Protein AF-A0A7S1YR55-F1 (afdb_monomer_lite)

pLDDT: mean 85.1, std 14.07, range [39.69, 95.62]

Organism: NCBI:txid49249

Foldseek 3Di:
DVVVVLVPQDAQEAEDPAPVSVVVLQVVCVVLPQAKEKEWEAQDPDDDSLNSVVCVVCPSRYHHYYYYPDPRCVVVCVVLVNDDPGWMWIWGF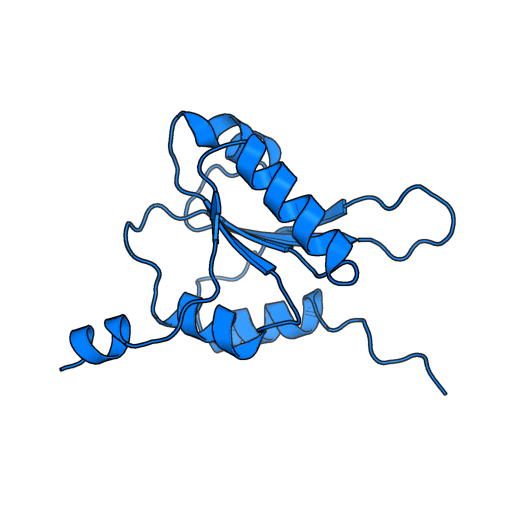DPPPDDDTDTDIDTDPDDDDDNVSVVVVCCVPRVPPPDPDD

InterPro domains:
  IPR052842 Endoplasmic Reticulum Co-molecular Chaperone [PTHR45184] (2-97)

Secondary structure (DSSP, 8-state):
-HHHHHHHS---EEEE-SHHHHHHHHHHHHHTTSPPEEEEE---SS--HHHHHHHHHTBTTBEEEEE---GGGHHHHHHTT--SSSEEEEEEE---TTS---EEEEE--SSS--HHHHHHHHHHHH-TTSS---

Radius of gyration: 15.27 Å; chains: 1; bounding box: 36×32×52 Å

Structure (mmCIF, N/CA/C/O backbone):
data_AF-A0A7S1YR55-F1
#
_entry.id   AF-A0A7S1YR55-F1
#
loop_
_atom_site.group_PDB
_atom_site.id
_atom_site.type_symbol
_atom_site.label_atom_id
_atom_site.label_alt_id
_atom_site.label_comp_id
_atom_site.label_asym_id
_atom_site.label_entity_id
_atom_site.label_seq_id
_atom_site.pdbx_PDB_ins_code
_atom_site.Cartn_x
_atom_site.Cartn_y
_atom_site.Cartn_z
_atom_site.occupancy
_atom_site.B_iso_or_equiv
_atom_site.auth_seq_id
_atom_site.auth_comp_id
_atom_site.auth_asym_id
_atom_site.auth_atom_id
_atom_site.pdbx_PDB_model_num
ATOM 1 N N . MET A 1 1 ? 8.560 -9.148 24.280 1.00 66.25 1 MET A N 1
ATOM 2 C CA . MET A 1 1 ? 9.699 -8.946 23.354 1.00 66.25 1 MET A CA 1
ATOM 3 C C . MET A 1 1 ? 9.275 -8.686 21.903 1.00 66.25 1 MET A C 1
ATOM 5 O O . MET A 1 1 ? 9.822 -7.779 21.298 1.00 66.25 1 MET A O 1
ATOM 9 N N . LYS A 1 2 ? 8.265 -9.385 21.354 1.00 78.75 2 LYS A N 1
ATOM 10 C CA . LYS A 1 2 ? 7.813 -9.221 19.952 1.00 78.75 2 LYS A CA 1
ATOM 11 C C . LYS A 1 2 ? 7.470 -7.776 19.528 1.00 78.75 2 LYS A C 1
ATOM 13 O O . LYS A 1 2 ? 7.978 -7.311 18.520 1.00 78.75 2 LYS A O 1
ATOM 18 N N . ARG A 1 3 ? 6.693 -7.040 20.337 1.00 78.94 3 ARG A N 1
ATOM 19 C CA . ARG A 1 3 ? 6.279 -5.650 20.033 1.00 78.94 3 ARG A CA 1
ATOM 20 C C . ARG A 1 3 ? 7.452 -4.677 19.866 1.00 78.94 3 ARG A C 1
ATOM 22 O O . ARG A 1 3 ? 7.387 -3.806 19.015 1.00 78.94 3 ARG A O 1
ATOM 29 N N . PHE A 1 4 ? 8.512 -4.853 20.655 1.00 84.75 4 PHE A N 1
ATOM 30 C CA . PHE A 1 4 ? 9.709 -4.017 20.567 1.00 84.75 4 PHE A CA 1
ATOM 31 C C . PHE A 1 4 ? 10.415 -4.215 19.221 1.00 84.75 4 PHE A C 1
ATOM 33 O O . PHE A 1 4 ? 10.759 -3.246 18.555 1.00 84.75 4 PHE A O 1
ATOM 40 N N . LEU A 1 5 ? 10.551 -5.468 18.776 1.00 83.50 5 LEU A N 1
ATOM 41 C CA . LEU A 1 5 ? 11.150 -5.785 17.478 1.00 83.50 5 LEU A CA 1
ATOM 42 C C . LEU A 1 5 ? 10.305 -5.248 16.314 1.00 83.50 5 LEU A C 1
ATOM 44 O O . LEU A 1 5 ? 10.857 -4.679 15.379 1.00 83.50 5 LEU A O 1
ATOM 48 N N . ASP A 1 6 ? 8.976 -5.360 16.400 1.00 83.12 6 ASP A N 1
ATOM 49 C CA . ASP A 1 6 ? 8.058 -4.839 15.377 1.00 83.12 6 ASP A CA 1
ATOM 50 C C . ASP A 1 6 ? 8.161 -3.309 15.213 1.00 83.12 6 ASP A C 1
ATOM 52 O O . ASP A 1 6 ? 7.980 -2.779 14.113 1.00 83.12 6 ASP A O 1
ATOM 56 N N . GLU A 1 7 ? 8.439 -2.580 16.295 1.00 85.25 7 GLU A N 1
ATOM 57 C CA . GLU A 1 7 ? 8.605 -1.122 16.284 1.00 85.25 7 GLU A CA 1
ATOM 58 C C . GLU A 1 7 ? 9.957 -0.694 15.702 1.00 85.25 7 GLU A C 1
ATOM 60 O O . GLU A 1 7 ? 10.011 0.313 15.002 1.00 85.25 7 GLU A O 1
ATOM 65 N N . GLN A 1 8 ? 11.010 -1.491 15.904 1.00 88.12 8 GLN A N 1
ATOM 66 C CA . GLN A 1 8 ? 12.347 -1.244 15.348 1.00 88.12 8 GLN A CA 1
ATOM 67 C C . GLN A 1 8 ? 12.480 -1.631 13.865 1.00 88.12 8 GLN A C 1
ATOM 69 O O . GLN A 1 8 ? 13.485 -1.308 13.232 1.00 88.12 8 GLN A O 1
ATOM 74 N N . MET A 1 9 ? 11.488 -2.318 13.287 1.00 88.38 9 MET A N 1
ATOM 75 C CA . MET A 1 9 ? 11.511 -2.645 11.862 1.00 88.38 9 MET A CA 1
ATOM 76 C C . MET A 1 9 ? 11.457 -1.371 11.007 1.00 88.38 9 MET A C 1
ATOM 78 O O . MET A 1 9 ? 10.519 -0.579 11.171 1.00 88.38 9 MET A O 1
ATOM 82 N N . PRO A 1 10 ? 12.381 -1.204 10.042 1.00 88.19 10 PRO A N 1
ATOM 83 C CA . PRO A 1 10 ? 12.319 -0.093 9.108 1.00 88.19 10 PRO A CA 1
ATOM 84 C C . PRO A 1 10 ? 11.030 -0.164 8.281 1.00 88.19 10 PRO A C 1
ATOM 86 O O . PRO A 1 10 ? 10.545 -1.241 7.926 1.00 88.19 10 PRO A O 1
ATOM 89 N N . SER A 1 11 ? 10.470 1.002 7.973 1.00 88.69 11 SER A N 1
ATOM 90 C CA . SER A 1 11 ? 9.282 1.139 7.134 1.00 88.69 11 SER A CA 1
ATOM 91 C C . SER A 1 11 ? 9.514 2.208 6.078 1.00 88.69 11 SER A C 1
ATOM 93 O O . SER A 1 11 ? 9.808 3.353 6.415 1.00 88.69 11 SER A O 1
ATOM 95 N N . PHE A 1 12 ? 9.330 1.844 4.812 1.00 92.75 12 PHE A N 1
ATOM 96 C CA . PHE A 1 12 ? 9.413 2.762 3.667 1.00 92.75 12 PHE A CA 1
ATOM 97 C C . PHE A 1 12 ? 8.024 3.027 3.081 1.00 92.75 12 PHE A C 1
ATOM 99 O O . PHE A 1 12 ? 7.839 3.057 1.869 1.00 92.75 12 PHE A O 1
ATOM 106 N N . ILE A 1 13 ? 7.041 3.130 3.971 1.00 94.19 13 ILE A N 1
ATOM 107 C CA . ILE A 1 13 ? 5.622 3.196 3.646 1.00 94.19 13 ILE A CA 1
ATOM 108 C C . ILE A 1 13 ? 5.173 4.631 3.852 1.00 94.19 13 ILE A C 1
ATOM 110 O O . ILE A 1 13 ? 5.386 5.198 4.924 1.00 94.19 13 ILE A O 1
ATOM 114 N N . GLU A 1 14 ? 4.555 5.210 2.835 1.00 94.31 14 GLU A N 1
ATOM 115 C CA . GLU A 1 14 ? 3.980 6.550 2.924 1.00 94.31 14 GLU A CA 1
ATOM 116 C C . GLU A 1 14 ? 2.517 6.475 3.358 1.00 94.31 14 GLU A C 1
ATOM 118 O O . GLU A 1 14 ? 1.839 5.478 3.140 1.00 94.31 14 GLU A O 1
ATOM 123 N N . THR A 1 15 ? 2.007 7.514 4.012 1.00 94.81 15 THR A N 1
ATOM 124 C CA . THR A 1 15 ? 0.585 7.589 4.369 1.00 94.81 15 THR A CA 1
ATOM 125 C C . THR A 1 15 ? -0.078 8.672 3.543 1.00 94.81 15 THR A C 1
ATOM 127 O O . THR A 1 15 ? 0.339 9.825 3.614 1.00 94.81 15 THR A O 1
ATOM 130 N N . ILE A 1 16 ? -1.136 8.317 2.820 1.00 95.25 16 ILE A N 1
ATOM 131 C CA . ILE A 1 16 ? -1.925 9.262 2.030 1.00 95.25 16 ILE A CA 1
ATOM 132 C C . ILE A 1 16 ? -3.048 9.822 2.904 1.00 95.25 16 ILE A C 1
ATOM 134 O O . ILE A 1 16 ? -3.878 9.070 3.430 1.00 95.25 16 ILE A O 1
ATOM 138 N N . ARG A 1 17 ? -3.075 11.147 3.077 1.00 92.75 17 ARG A N 1
ATOM 139 C CA . ARG A 1 17 ? -4.080 11.860 3.886 1.00 92.75 17 ARG A CA 1
ATOM 140 C C . ARG A 1 17 ? -5.018 12.733 3.052 1.00 92.75 17 ARG A C 1
ATOM 142 O O . ARG A 1 17 ? -5.837 13.454 3.621 1.00 92.75 17 ARG A O 1
ATOM 149 N N . GLY A 1 18 ? -4.910 12.668 1.729 1.00 92.00 18 GLY A N 1
ATOM 150 C CA . GLY A 1 18 ? -5.818 13.321 0.798 1.00 92.00 18 GLY A CA 1
ATOM 151 C C . GLY A 1 18 ? -5.331 13.233 -0.643 1.00 92.00 18 GLY A C 1
ATOM 152 O O . GLY A 1 18 ? -4.290 12.645 -0.940 1.00 92.00 18 GLY A O 1
ATOM 153 N N . THR A 1 19 ? -6.091 13.836 -1.551 1.00 91.44 19 THR A N 1
ATOM 154 C CA . THR A 1 19 ? -5.820 13.795 -2.996 1.00 91.44 19 THR A CA 1
ATOM 155 C C . THR A 1 19 ? -4.483 14.435 -3.367 1.00 91.44 19 THR A C 1
ATOM 157 O O . THR A 1 19 ? -3.768 13.901 -4.208 1.00 91.44 19 THR A O 1
ATOM 160 N N . LYS A 1 20 ? -4.084 15.514 -2.684 1.00 93.06 20 LYS A N 1
ATOM 161 C CA . LYS A 1 20 ? -2.774 16.162 -2.884 1.00 93.06 20 LYS A CA 1
ATOM 162 C C . LYS A 1 20 ? -1.599 15.219 -2.609 1.00 93.06 20 LYS A C 1
ATOM 164 O O . LYS A 1 20 ? -0.632 15.198 -3.373 1.00 93.06 20 LYS A O 1
ATOM 169 N N . ASP A 1 21 ? -1.700 14.420 -1.549 1.00 93.94 21 ASP A N 1
ATOM 170 C CA . ASP A 1 21 ? -0.669 13.444 -1.192 1.00 93.94 21 ASP A CA 1
ATOM 171 C C . ASP A 1 21 ? -0.603 12.330 -2.241 1.00 93.94 21 ASP A C 1
ATOM 173 O O . ASP A 1 21 ? 0.485 11.899 -2.608 1.00 93.94 21 ASP A O 1
ATOM 177 N N . LEU A 1 22 ? -1.754 11.903 -2.778 1.00 92.62 22 LEU A N 1
ATOM 178 C CA . LEU A 1 22 ? -1.814 10.913 -3.857 1.00 92.62 22 LEU A CA 1
ATOM 179 C C . LEU A 1 22 ? -1.148 11.419 -5.147 1.00 92.62 22 LEU A C 1
ATOM 181 O O . LEU A 1 22 ? -0.440 10.657 -5.810 1.00 92.62 22 LEU A O 1
ATOM 185 N N . THR A 1 23 ? -1.346 12.693 -5.495 1.00 92.69 23 THR A N 1
ATOM 186 C CA . THR A 1 23 ? -0.671 13.326 -6.638 1.00 92.69 23 THR A CA 1
ATOM 187 C C . THR A 1 23 ? 0.838 13.374 -6.414 1.00 92.69 23 THR A C 1
ATOM 189 O O . THR A 1 23 ? 1.594 12.875 -7.240 1.00 92.69 23 THR A O 1
ATOM 192 N N . THR A 1 24 ? 1.276 13.855 -5.247 1.00 94.06 24 THR A N 1
ATOM 193 C CA . THR A 1 24 ? 2.704 13.912 -4.879 1.00 94.06 24 THR A CA 1
ATOM 194 C C . THR A 1 24 ? 3.350 12.520 -4.905 1.00 94.06 24 THR A C 1
ATOM 196 O O . THR A 1 24 ? 4.464 12.340 -5.398 1.00 94.06 24 THR A O 1
ATOM 199 N N . PHE A 1 25 ? 2.636 11.508 -4.409 1.00 93.06 25 PHE A N 1
ATOM 200 C CA . PHE A 1 25 ? 3.062 10.112 -4.439 1.00 93.06 25 PHE A CA 1
ATOM 201 C C . PHE A 1 25 ? 3.202 9.584 -5.873 1.00 93.06 25 PHE A C 1
ATOM 203 O O . PHE A 1 25 ? 4.150 8.863 -6.187 1.00 93.06 25 PHE A O 1
ATOM 210 N N . THR A 1 26 ? 2.291 9.986 -6.759 1.00 90.62 26 THR A N 1
ATOM 211 C CA . THR A 1 26 ? 2.339 9.637 -8.182 1.00 90.62 26 THR A CA 1
ATOM 212 C C . THR A 1 26 ? 3.535 10.277 -8.877 1.00 90.62 26 THR A C 1
ATOM 214 O O . THR A 1 26 ? 4.340 9.562 -9.468 1.00 90.62 26 THR A O 1
ATOM 217 N N . GLU A 1 27 ? 3.736 11.583 -8.714 1.00 91.38 27 GLU A N 1
ATOM 218 C CA . GLU A 1 27 ? 4.894 12.300 -9.266 1.00 91.38 27 GLU A CA 1
ATOM 219 C C . GLU A 1 27 ? 6.224 11.709 -8.774 1.00 91.38 27 GLU A C 1
ATOM 221 O O . GLU A 1 27 ? 7.203 11.598 -9.518 1.00 91.38 27 GLU A O 1
ATOM 226 N N . LYS A 1 28 ? 6.275 11.280 -7.507 1.00 90.75 28 LYS A N 1
ATOM 227 C CA . LYS A 1 28 ? 7.447 10.609 -6.939 1.00 90.75 28 LYS A CA 1
ATOM 228 C C . LYS A 1 28 ? 7.729 9.269 -7.618 1.00 90.75 28 LYS A C 1
ATOM 230 O O . LYS A 1 28 ? 8.898 8.923 -7.795 1.00 90.75 28 LYS A O 1
ATOM 235 N N . ALA A 1 29 ? 6.701 8.511 -7.990 1.00 88.38 29 ALA A N 1
ATOM 236 C CA . ALA A 1 29 ? 6.865 7.258 -8.724 1.00 88.38 29 ALA A CA 1
ATOM 237 C C . ALA A 1 29 ? 7.475 7.492 -10.107 1.00 88.38 29 ALA A C 1
ATOM 239 O O . ALA A 1 29 ? 8.391 6.777 -10.515 1.00 88.38 29 ALA A O 1
ATOM 240 N N . GLU A 1 30 ? 7.009 8.534 -10.791 1.00 87.19 30 GLU A N 1
ATOM 241 C CA . GLU A 1 30 ? 7.479 8.914 -12.121 1.00 87.19 30 GLU A CA 1
ATOM 242 C C . GLU A 1 30 ? 8.927 9.394 -12.093 1.00 87.19 30 GLU A C 1
ATOM 244 O O . GLU A 1 30 ? 9.759 8.878 -12.840 1.00 87.19 30 GLU A O 1
ATOM 249 N N . ARG A 1 31 ? 9.262 10.286 -11.151 1.00 86.88 31 ARG A N 1
ATOM 250 C CA . ARG A 1 31 ? 10.628 10.802 -10.964 1.00 86.88 31 ARG A CA 1
ATOM 251 C C . ARG A 1 31 ? 11.656 9.698 -10.720 1.00 86.88 31 ARG A C 1
ATOM 253 O O . ARG A 1 31 ? 12.814 9.845 -11.091 1.00 86.88 31 ARG A O 1
ATOM 260 N N . ASN A 1 32 ? 11.242 8.598 -10.095 1.00 82.94 32 ASN A N 1
ATOM 261 C CA . ASN A 1 32 ? 12.117 7.477 -9.757 1.00 82.94 32 ASN A CA 1
ATOM 262 C C . ASN A 1 32 ? 12.135 6.366 -10.824 1.00 82.94 32 ASN A C 1
ATOM 264 O O . ASN A 1 32 ? 12.489 5.230 -10.512 1.00 82.94 32 ASN A O 1
ATOM 268 N N . GLY A 1 33 ? 11.784 6.681 -12.075 1.00 80.25 33 GLY A N 1
ATOM 269 C CA . GLY A 1 33 ? 11.877 5.744 -13.200 1.00 80.25 33 GLY A CA 1
ATOM 270 C C . GLY A 1 33 ? 10.592 4.963 -13.475 1.00 80.25 33 GLY A C 1
ATOM 271 O O . GLY A 1 33 ? 10.673 3.809 -13.904 1.00 80.25 33 GLY A O 1
ATOM 272 N N . ALA A 1 34 ? 9.437 5.597 -13.229 1.00 83.50 34 ALA A N 1
ATOM 273 C CA . ALA A 1 34 ? 8.098 5.023 -13.386 1.00 83.50 34 ALA A CA 1
ATOM 274 C C . ALA A 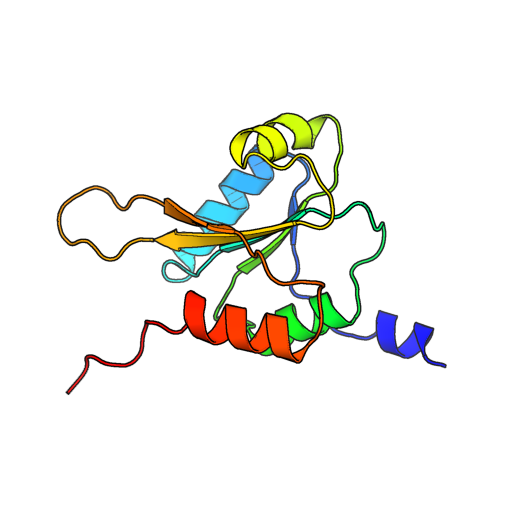1 34 ? 7.892 3.743 -12.557 1.00 83.50 34 ALA A C 1
ATOM 276 O O . ALA A 1 34 ? 7.487 2.700 -13.069 1.00 83.50 34 ALA A O 1
ATOM 277 N N . LEU A 1 35 ? 8.193 3.823 -11.257 1.00 88.81 35 LEU A N 1
ATOM 278 C CA . LEU A 1 35 ? 8.034 2.686 -10.350 1.00 88.81 35 LEU A CA 1
ATOM 279 C C . LEU A 1 35 ? 6.554 2.286 -10.204 1.00 88.81 35 LEU A C 1
ATOM 281 O O . LEU A 1 35 ? 5.696 3.165 -10.073 1.00 88.81 35 LEU A O 1
ATOM 285 N N . PRO A 1 36 ? 6.245 0.978 -10.126 1.00 92.06 36 PRO A N 1
ATOM 286 C CA . PRO A 1 36 ? 4.940 0.511 -9.689 1.00 92.06 36 PRO A CA 1
ATOM 287 C C . PRO A 1 36 ? 4.567 1.101 -8.327 1.00 92.06 36 PRO A C 1
ATOM 289 O O . PRO A 1 36 ? 5.352 1.093 -7.372 1.00 92.06 36 PRO A O 1
ATOM 292 N N . ARG A 1 37 ? 3.344 1.613 -8.246 1.00 93.50 37 ARG A N 1
ATOM 293 C CA . ARG A 1 37 ? 2.740 2.187 -7.045 1.00 93.50 37 ARG A CA 1
ATOM 294 C C . ARG A 1 37 ? 1.831 1.154 -6.417 1.00 93.50 37 ARG A C 1
ATOM 296 O O . ARG A 1 37 ? 1.090 0.476 -7.114 1.00 93.50 37 ARG A O 1
ATOM 303 N N . VAL A 1 38 ? 1.852 1.054 -5.102 1.00 94.94 38 VAL A N 1
ATOM 304 C CA . VAL A 1 38 ? 1.042 0.094 -4.365 1.00 94.94 38 VAL A CA 1
ATOM 305 C C . VAL A 1 38 ? 0.296 0.843 -3.280 1.00 94.94 38 VAL A C 1
ATOM 307 O O . VAL A 1 38 ? 0.910 1.467 -2.416 1.00 94.94 38 VAL A O 1
ATOM 310 N N . LEU A 1 39 ? -1.028 0.773 -3.328 1.00 95.38 39 LEU A N 1
ATOM 311 C CA . LEU A 1 39 ? -1.923 1.371 -2.352 1.00 95.38 39 LEU A CA 1
ATOM 312 C C . LEU A 1 39 ? -2.537 0.261 -1.502 1.00 95.38 39 LEU A C 1
ATOM 314 O O . LEU A 1 39 ? -3.240 -0.615 -2.009 1.00 95.38 39 LEU A O 1
ATOM 318 N N . LEU A 1 40 ? -2.265 0.299 -0.201 1.00 95.50 40 LEU A N 1
ATOM 319 C CA . LEU A 1 40 ? -2.896 -0.549 0.799 1.00 95.50 40 LEU A CA 1
ATOM 320 C C . LEU A 1 40 ? -3.985 0.249 1.515 1.00 95.50 40 LEU A C 1
ATOM 322 O O . LEU A 1 40 ? -3.701 1.115 2.340 1.00 95.50 40 LEU A O 1
ATOM 326 N N . PHE A 1 41 ? -5.236 -0.084 1.239 1.00 95.56 41 PHE A N 1
ATOM 327 C CA . PHE A 1 41 ? -6.385 0.438 1.958 1.00 95.56 41 PHE A CA 1
ATOM 328 C C . PHE A 1 41 ? -6.596 -0.397 3.221 1.00 95.56 41 PHE A C 1
ATOM 330 O O . PHE A 1 41 ? -6.804 -1.611 3.153 1.00 95.56 41 PHE A O 1
ATOM 337 N N . THR A 1 42 ? -6.522 0.230 4.394 1.00 94.38 42 THR A N 1
ATOM 338 C CA . THR A 1 42 ? -6.595 -0.478 5.680 1.00 94.38 42 THR A CA 1
ATOM 339 C C . THR A 1 42 ? -7.256 0.370 6.762 1.00 94.38 42 THR A C 1
ATOM 341 O O . THR A 1 42 ? -7.056 1.577 6.845 1.00 94.38 42 THR A O 1
ATOM 344 N N . SER A 1 43 ? -8.028 -0.275 7.638 1.00 93.06 43 SER A N 1
ATOM 345 C CA . SER A 1 43 ? -8.591 0.335 8.851 1.00 93.06 43 SER A CA 1
ATOM 346 C C . SER A 1 43 ? -7.686 0.172 10.080 1.00 93.06 43 SER A C 1
ATOM 348 O O . SER A 1 43 ? -7.959 0.734 11.140 1.00 93.06 43 SER A O 1
ATOM 350 N N . LYS A 1 44 ? -6.599 -0.603 9.971 1.00 90.94 44 LYS A N 1
ATOM 351 C CA . LYS A 1 44 ? -5.698 -0.884 11.096 1.00 90.94 44 LYS A CA 1
ATOM 352 C C . LYS A 1 44 ? -4.792 0.306 11.367 1.00 90.94 44 LYS A C 1
ATOM 354 O O . LYS A 1 44 ? -3.890 0.549 10.585 1.00 90.94 44 LYS A O 1
ATOM 359 N N . ALA A 1 45 ? -4.933 0.943 12.529 1.00 84.88 45 ALA A N 1
ATOM 360 C CA . ALA A 1 45 ? -4.144 2.116 12.934 1.00 84.88 45 ALA A CA 1
ATOM 361 C C . ALA A 1 45 ? -2.614 1.917 12.960 1.00 84.88 45 ALA A C 1
ATOM 363 O O . ALA A 1 45 ? -1.870 2.891 13.037 1.00 84.88 45 ALA A O 1
ATOM 364 N N . LYS A 1 46 ? -2.139 0.667 12.958 1.00 86.50 46 LYS A N 1
ATOM 365 C CA . LYS A 1 46 ? -0.715 0.340 12.904 1.00 86.50 46 LYS A CA 1
ATOM 366 C C . LYS A 1 46 ? -0.411 -0.460 11.651 1.00 86.50 46 LYS A C 1
ATOM 368 O O . LYS A 1 46 ? -1.039 -1.492 11.400 1.00 86.50 46 LYS A O 1
ATOM 373 N N . THR A 1 47 ? 0.632 -0.035 10.955 1.00 88.31 47 THR A N 1
ATOM 374 C CA . THR A 1 47 ? 1.221 -0.768 9.844 1.00 88.31 47 THR A CA 1
ATOM 375 C C . THR A 1 47 ? 1.706 -2.139 10.310 1.00 88.31 47 THR A C 1
ATOM 377 O O . THR A 1 47 ? 2.448 -2.258 11.290 1.00 88.31 47 THR A O 1
ATOM 380 N N . SER A 1 48 ? 1.272 -3.191 9.618 1.00 89.94 48 SER A N 1
ATOM 381 C CA . SER A 1 48 ? 1.608 -4.563 10.002 1.00 89.94 48 SER A CA 1
ATOM 382 C C . SER A 1 48 ? 3.088 -4.874 9.750 1.00 89.94 48 SER A C 1
ATOM 384 O O . SER A 1 48 ? 3.671 -4.374 8.786 1.00 89.94 48 SER A O 1
ATOM 386 N N . SER A 1 49 ? 3.694 -5.750 10.559 1.00 91.62 49 SER A N 1
ATOM 387 C CA . SER A 1 49 ? 5.083 -6.198 10.352 1.00 91.62 49 SER A CA 1
ATOM 388 C C . SER A 1 49 ? 5.285 -6.819 8.965 1.00 91.62 49 SER A C 1
ATOM 390 O O . SER A 1 49 ? 6.346 -6.666 8.366 1.00 91.62 49 SER A O 1
ATOM 392 N N . LEU A 1 50 ? 4.246 -7.461 8.415 1.00 90.69 50 LEU A N 1
ATOM 393 C CA . LEU A 1 50 ? 4.268 -7.991 7.054 1.00 90.69 50 LEU A CA 1
ATOM 394 C C . LEU A 1 50 ? 4.347 -6.870 6.010 1.00 90.69 50 LEU A C 1
ATOM 396 O O . LEU A 1 50 ? 5.161 -6.949 5.097 1.00 90.69 50 LEU A O 1
ATOM 400 N N . THR A 1 51 ? 3.558 -5.805 6.160 1.00 91.25 51 THR A N 1
ATOM 401 C CA 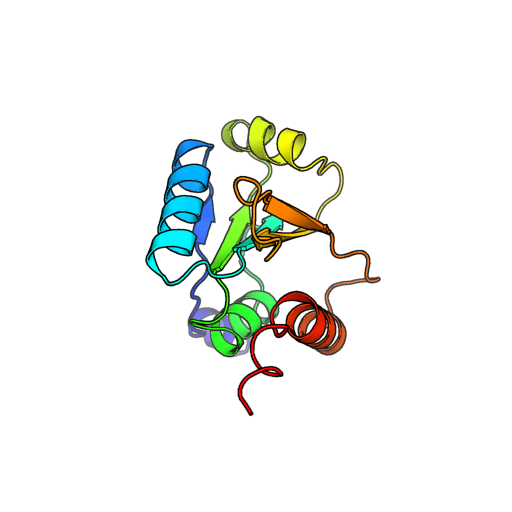. THR A 1 51 ? 3.620 -4.642 5.263 1.00 91.25 51 THR A CA 1
ATOM 402 C C . THR A 1 51 ? 4.999 -3.979 5.332 1.00 91.25 51 THR A C 1
ATOM 404 O O . THR A 1 51 ? 5.589 -3.676 4.296 1.00 91.25 51 THR A O 1
ATOM 407 N N . LYS A 1 52 ? 5.565 -3.823 6.540 1.00 92.75 52 LYS A N 1
ATOM 408 C CA . LYS A 1 52 ? 6.932 -3.301 6.729 1.00 92.75 52 LYS A CA 1
ATOM 409 C C . LYS A 1 52 ? 7.979 -4.172 6.037 1.00 92.75 52 LYS A C 1
ATOM 411 O O . LYS A 1 52 ? 8.851 -3.644 5.344 1.00 92.75 52 LYS A O 1
ATOM 416 N N . PHE A 1 53 ? 7.857 -5.492 6.176 1.00 92.81 53 PHE A N 1
ATOM 417 C CA . PHE A 1 53 ? 8.707 -6.457 5.483 1.00 92.81 53 PHE A CA 1
ATOM 418 C C . PHE A 1 53 ? 8.642 -6.261 3.961 1.00 92.81 53 PHE A C 1
ATOM 420 O O . PHE A 1 53 ? 9.685 -6.076 3.344 1.00 92.81 53 PHE A O 1
ATOM 427 N N . ILE A 1 54 ? 7.444 -6.187 3.372 1.00 92.00 54 ILE A N 1
ATOM 428 C CA . ILE A 1 54 ? 7.269 -5.944 1.928 1.00 92.00 54 ILE A CA 1
ATOM 429 C C . ILE A 1 54 ? 7.895 -4.608 1.502 1.00 92.00 54 ILE A C 1
ATOM 431 O O . ILE A 1 54 ? 8.599 -4.557 0.496 1.00 92.00 54 ILE A O 1
ATOM 435 N N . SER A 1 55 ? 7.713 -3.541 2.288 1.00 92.44 55 SER A N 1
ATOM 436 C CA . SER A 1 55 ? 8.321 -2.231 1.997 1.00 92.44 55 SER A CA 1
ATOM 437 C C . SER A 1 55 ? 9.852 -2.267 1.970 1.00 92.44 55 SER A C 1
ATOM 439 O O . SER A 1 55 ? 10.483 -1.504 1.241 1.00 92.44 55 SER A O 1
ATOM 441 N N . THR A 1 56 ? 10.449 -3.158 2.764 1.00 92.56 56 THR A N 1
ATOM 442 C CA . THR A 1 56 ? 11.901 -3.335 2.836 1.00 92.56 56 THR A CA 1
ATOM 443 C C . THR A 1 56 ? 12.403 -4.232 1.707 1.00 92.56 56 THR A C 1
ATOM 445 O O . THR A 1 56 ? 13.394 -3.896 1.066 1.00 92.56 56 THR A O 1
ATOM 448 N N . GLU A 1 57 ? 11.700 -5.331 1.428 1.00 91.56 57 GLU A N 1
ATOM 449 C CA . GLU A 1 57 ? 12.061 -6.309 0.396 1.00 91.56 57 GLU A CA 1
ATOM 450 C C . GLU A 1 57 ? 12.049 -5.692 -1.010 1.00 91.56 57 GLU A C 1
ATOM 452 O O . GLU A 1 57 ? 12.996 -5.832 -1.783 1.00 91.56 57 GLU A O 1
ATOM 457 N N . PHE A 1 58 ? 10.998 -4.933 -1.329 1.00 91.00 58 PHE A N 1
ATOM 458 C CA . PHE A 1 58 ? 10.838 -4.283 -2.632 1.00 91.00 58 PHE A CA 1
ATOM 459 C C . PHE A 1 58 ? 11.282 -2.819 -2.621 1.00 91.00 58 PHE A C 1
ATOM 461 O O . PHE A 1 58 ? 10.889 -2.027 -3.485 1.00 91.00 58 PHE A O 1
ATOM 468 N N . ARG A 1 59 ? 12.125 -2.439 -1.654 1.00 87.00 59 ARG A N 1
ATOM 469 C CA . ARG A 1 59 ? 12.657 -1.081 -1.563 1.00 87.00 59 ARG A CA 1
ATOM 470 C C . ARG A 1 59 ? 13.345 -0.717 -2.881 1.00 87.00 59 ARG A C 1
ATOM 472 O O . ARG A 1 59 ? 14.182 -1.467 -3.378 1.00 87.00 59 ARG A O 1
ATOM 479 N N . ARG A 1 60 ? 13.010 0.458 -3.426 1.00 86.50 60 ARG A N 1
ATOM 480 C CA . ARG A 1 60 ? 13.486 0.975 -4.731 1.00 86.50 60 ARG A CA 1
ATOM 481 C C . ARG A 1 60 ? 12.951 0.240 -5.969 1.00 86.50 60 ARG A C 1
ATOM 483 O O . ARG A 1 60 ? 13.336 0.613 -7.070 1.00 86.50 60 ARG A O 1
ATOM 490 N N . ARG A 1 61 ? 12.089 -0.770 -5.813 1.00 89.81 61 ARG A N 1
ATOM 491 C CA . ARG A 1 61 ? 11.391 -1.438 -6.928 1.00 89.81 61 ARG A CA 1
ATOM 492 C C . ARG A 1 61 ? 9.921 -1.054 -6.991 1.00 89.81 61 ARG A C 1
ATOM 494 O O . ARG A 1 61 ? 9.370 -0.982 -8.078 1.00 89.81 61 ARG A O 1
ATOM 501 N N . ILE A 1 62 ? 9.311 -0.785 -5.839 1.00 91.44 62 ILE A N 1
ATOM 502 C CA . ILE A 1 62 ? 7.941 -0.281 -5.724 1.00 91.44 62 ILE A CA 1
ATOM 503 C C . ILE A 1 62 ? 7.908 0.936 -4.802 1.00 91.44 62 ILE A C 1
ATOM 505 O O . ILE A 1 62 ? 8.768 1.093 -3.927 1.00 91.44 62 ILE A O 1
ATOM 509 N N . LEU A 1 63 ? 6.878 1.760 -4.959 1.00 92.94 63 LEU A N 1
ATOM 510 C CA . LEU A 1 63 ? 6.451 2.699 -3.929 1.00 92.94 63 LEU A CA 1
ATOM 511 C C . LEU A 1 63 ? 5.204 2.153 -3.246 1.00 92.94 63 LEU A C 1
ATOM 513 O O . LEU A 1 63 ? 4.231 1.815 -3.913 1.00 92.94 63 LEU A O 1
ATOM 517 N N . LEU A 1 64 ? 5.236 2.071 -1.918 1.00 94.75 64 LEU A N 1
ATOM 518 C CA . LEU A 1 64 ? 4.150 1.526 -1.111 1.00 94.75 64 LEU A CA 1
ATOM 519 C C . LEU A 1 64 ? 3.556 2.629 -0.238 1.00 94.75 64 LEU A C 1
ATOM 521 O O . LEU A 1 64 ? 4.285 3.319 0.476 1.00 94.75 64 LEU A O 1
ATOM 525 N N . ALA A 1 65 ? 2.235 2.760 -0.267 1.00 95.50 65 ALA A N 1
ATOM 526 C CA . ALA A 1 65 ? 1.513 3.697 0.570 1.00 95.50 65 ALA A CA 1
ATOM 527 C C . ALA A 1 65 ? 0.288 3.062 1.231 1.00 95.50 65 ALA A C 1
ATOM 529 O O . ALA A 1 65 ? -0.344 2.158 0.688 1.00 95.50 65 ALA A O 1
ATOM 530 N N . GLU A 1 66 ? -0.045 3.562 2.415 1.00 95.31 66 GLU A N 1
ATOM 531 C CA . GLU A 1 66 ? -1.245 3.219 3.167 1.00 95.31 66 GLU A CA 1
ATOM 532 C C . GLU A 1 66 ? -2.291 4.328 3.048 1.00 95.31 66 GLU A C 1
ATOM 534 O O . GLU A 1 66 ? -1.993 5.519 3.184 1.00 95.31 66 GLU A O 1
ATOM 539 N N . VAL A 1 67 ? -3.538 3.915 2.830 1.00 95.62 67 VAL A N 1
ATOM 540 C CA . VAL A 1 67 ? -4.709 4.786 2.766 1.00 95.62 67 VAL A CA 1
ATOM 541 C C . VAL A 1 67 ? -5.700 4.343 3.837 1.00 95.62 67 VAL A C 1
ATOM 543 O O . VAL A 1 67 ? -6.172 3.205 3.851 1.00 95.62 67 VAL A O 1
ATOM 546 N N . TYR A 1 68 ? -6.021 5.260 4.743 1.00 94.94 68 TYR A N 1
ATOM 547 C CA . TYR A 1 68 ? -6.988 5.032 5.816 1.00 94.94 68 TYR A CA 1
ATOM 548 C C . TYR A 1 68 ? -8.381 5.529 5.411 1.00 94.94 68 TYR A C 1
ATOM 550 O O . TYR A 1 68 ? -8.454 6.562 4.736 1.00 94.94 68 TYR A O 1
ATOM 558 N N . PRO A 1 69 ? -9.475 4.874 5.853 1.00 93.12 69 PRO A N 1
ATOM 559 C CA . PRO A 1 69 ? -10.849 5.279 5.551 1.00 93.12 69 PRO A CA 1
ATOM 560 C C . PRO A 1 69 ? -11.253 6.525 6.349 1.00 93.12 69 PRO A C 1
ATOM 562 O O . PRO A 1 69 ? -11.986 6.468 7.335 1.00 93.12 69 PRO A O 1
ATOM 565 N N . THR A 1 70 ? -10.728 7.675 5.942 1.00 92.94 70 THR A N 1
ATOM 566 C CA . THR A 1 70 ? -11.057 8.991 6.498 1.00 92.94 70 THR A CA 1
ATOM 567 C C . THR A 1 70 ? -11.943 9.763 5.524 1.00 92.94 70 THR A C 1
ATOM 569 O O . THR A 1 70 ? -11.979 9.461 4.332 1.00 92.94 70 THR A O 1
ATOM 572 N N . LYS A 1 71 ? -12.635 10.806 6.003 1.00 91.12 71 LYS A N 1
ATOM 573 C CA . LYS A 1 71 ? -13.474 11.663 5.142 1.00 91.12 71 LYS A CA 1
ATOM 574 C C . LYS A 1 71 ? -12.687 12.248 3.964 1.00 91.12 71 LYS A C 1
ATOM 576 O O . LYS A 1 71 ? -13.199 12.275 2.853 1.00 91.12 71 LYS A O 1
ATOM 581 N N . THR A 1 72 ? -11.441 12.655 4.199 1.00 91.50 72 THR A N 1
ATOM 582 C CA . THR A 1 72 ? -10.552 13.233 3.178 1.00 91.50 72 THR A CA 1
ATOM 583 C C . THR A 1 72 ? -10.112 12.216 2.126 1.00 91.50 72 THR A C 1
ATOM 585 O O . THR A 1 72 ? -9.871 12.578 0.981 1.00 91.50 72 THR A O 1
ATOM 588 N N . ASN A 1 73 ? -10.032 10.937 2.497 1.00 92.06 73 ASN A N 1
ATOM 589 C CA . ASN A 1 73 ? -9.620 9.859 1.601 1.00 92.06 73 ASN A CA 1
ATOM 590 C C . ASN A 1 73 ? -10.800 9.169 0.910 1.00 92.06 73 ASN A C 1
ATOM 592 O O . ASN A 1 73 ? -10.574 8.273 0.100 1.00 92.06 73 ASN A O 1
ATOM 596 N N . LYS A 1 74 ? -12.042 9.572 1.204 1.00 92.50 74 LYS A N 1
ATOM 597 C CA . LYS A 1 74 ? -13.234 8.967 0.605 1.00 92.50 74 LYS A CA 1
ATOM 598 C C . LYS A 1 74 ? -13.193 9.047 -0.922 1.00 92.50 74 LYS A C 1
ATOM 600 O O . LYS A 1 74 ? -13.365 8.034 -1.579 1.00 92.50 74 LYS A O 1
ATOM 605 N N . GLU A 1 75 ? -12.845 10.211 -1.466 1.00 92.75 75 GLU A N 1
ATOM 606 C CA . GLU A 1 75 ? -12.699 10.412 -2.913 1.00 92.75 75 GLU A CA 1
ATOM 607 C C . GLU A 1 75 ? -11.671 9.453 -3.536 1.00 92.75 75 GLU A C 1
ATOM 609 O O . GLU A 1 75 ? -11.866 8.944 -4.635 1.00 92.75 75 GLU A O 1
ATOM 614 N N . ILE A 1 76 ? -10.590 9.149 -2.812 1.00 93.38 76 ILE A N 1
ATOM 615 C CA . ILE A 1 76 ? -9.563 8.203 -3.259 1.00 93.38 76 ILE A CA 1
ATOM 616 C C . ILE A 1 76 ? -10.115 6.777 -3.245 1.00 93.38 76 ILE A C 1
ATOM 618 O O . ILE A 1 76 ? -9.904 6.029 -4.192 1.00 93.38 76 ILE A O 1
ATOM 622 N N . MET A 1 77 ? -10.825 6.391 -2.185 1.00 93.44 77 MET A N 1
ATOM 623 C CA . MET A 1 77 ? -11.451 5.069 -2.098 1.00 93.44 77 MET A CA 1
ATOM 624 C C . MET A 1 77 ? -12.490 4.869 -3.202 1.00 93.44 77 MET A C 1
ATOM 626 O O . MET A 1 77 ? -12.475 3.830 -3.859 1.00 93.44 77 MET A O 1
ATOM 630 N N . ASP A 1 78 ? -13.317 5.886 -3.450 1.00 93.12 78 ASP A N 1
ATOM 631 C CA . ASP A 1 78 ? -14.329 5.890 -4.505 1.00 93.12 78 ASP A CA 1
ATOM 632 C C . ASP A 1 78 ? -13.664 5.796 -5.891 1.00 93.12 78 ASP A C 1
ATOM 634 O O . ASP A 1 78 ? -14.075 4.978 -6.714 1.00 93.12 78 ASP A O 1
ATOM 638 N N . LYS A 1 79 ? -12.564 6.535 -6.122 1.00 91.44 79 LYS A N 1
ATOM 639 C CA . LYS A 1 79 ? -11.774 6.478 -7.368 1.00 91.44 79 LYS A CA 1
ATOM 640 C C . LYS A 1 79 ? -11.268 5.070 -7.690 1.00 91.44 79 LYS A C 1
ATOM 642 O O . LYS A 1 79 ? -11.198 4.705 -8.859 1.00 91.44 79 LYS A O 1
ATOM 647 N N . PHE A 1 80 ? -10.902 4.291 -6.674 1.00 92.44 80 PHE A N 1
ATOM 648 C CA . PHE A 1 80 ? -10.408 2.920 -6.841 1.00 92.44 80 PHE A CA 1
ATOM 649 C C . PHE A 1 80 ? -11.484 1.845 -6.600 1.00 92.44 80 PHE A C 1
ATOM 651 O O . PHE A 1 80 ? -11.159 0.658 -6.597 1.00 92.44 80 PHE A O 1
ATOM 658 N N . GLY A 1 81 ? -12.750 2.229 -6.391 1.00 92.81 81 GLY A N 1
ATOM 659 C CA . GLY A 1 81 ? -13.854 1.291 -6.158 1.00 92.81 81 GLY A CA 1
ATOM 660 C C . GLY A 1 81 ? -13.676 0.421 -4.906 1.00 92.81 81 GLY A C 1
ATOM 661 O O . GLY A 1 81 ? -14.010 -0.767 -4.914 1.00 92.81 81 GLY A O 1
ATOM 662 N N . ILE A 1 82 ? -13.091 0.976 -3.840 1.00 93.88 82 ILE A N 1
ATOM 663 C CA . ILE A 1 82 ? -12.788 0.239 -2.608 1.00 93.88 82 ILE A CA 1
ATOM 664 C C . ILE A 1 82 ? -13.924 0.390 -1.597 1.00 93.88 82 ILE A C 1
ATOM 666 O O . ILE A 1 82 ? -14.054 1.417 -0.935 1.00 93.88 82 ILE A O 1
ATOM 670 N N . THR A 1 83 ? -14.708 -0.674 -1.443 1.00 90.06 83 THR A N 1
ATOM 671 C CA . THR A 1 83 ? -15.777 -0.806 -0.440 1.00 90.06 83 THR A CA 1
ATOM 672 C C . THR A 1 83 ? -15.314 -1.554 0.806 1.00 90.06 83 THR A C 1
ATOM 674 O O . THR A 1 83 ? -15.632 -1.162 1.927 1.00 90.06 83 THR A O 1
ATOM 677 N N . ASP A 1 84 ? -14.522 -2.606 0.604 1.00 91.00 84 ASP A N 1
ATOM 678 C CA . ASP A 1 84 ? -14.123 -3.547 1.645 1.00 91.00 84 ASP A CA 1
ATOM 679 C C . ASP A 1 84 ? -12.656 -3.381 2.027 1.00 91.00 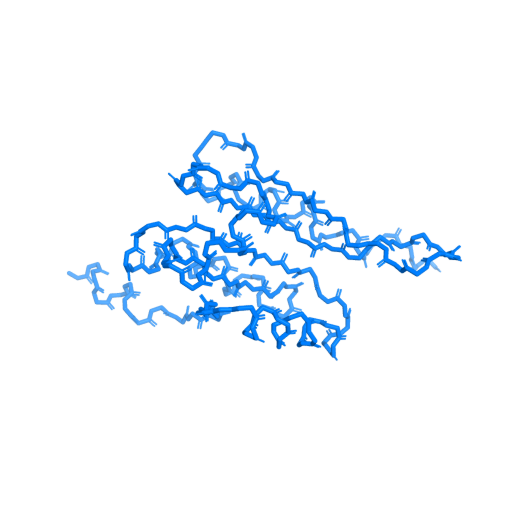84 ASP A C 1
ATOM 681 O O . ASP A 1 84 ? -11.793 -3.112 1.188 1.00 91.00 84 ASP A O 1
ATOM 685 N N . LEU A 1 85 ? -12.371 -3.561 3.318 1.00 91.19 85 LEU A N 1
ATOM 686 C CA . LEU A 1 85 ? -11.034 -3.428 3.884 1.00 91.19 85 LEU A CA 1
ATOM 687 C C . LEU A 1 85 ? -10.622 -4.717 4.607 1.00 91.19 85 LEU A C 1
ATOM 689 O O . LEU A 1 85 ? -11.433 -5.294 5.331 1.00 91.19 85 LEU A O 1
ATOM 693 N N . PRO A 1 86 ? -9.342 -5.116 4.537 1.00 93.12 86 PRO A N 1
ATOM 694 C CA . PRO A 1 86 ? -8.262 -4.486 3.774 1.00 93.12 86 PRO A CA 1
ATOM 695 C C . PRO A 1 86 ? -8.357 -4.761 2.264 1.00 93.12 86 PRO A C 1
ATOM 697 O O . PRO A 1 86 ? -8.781 -5.839 1.859 1.00 93.12 86 PRO A O 1
ATOM 700 N N . ALA A 1 87 ? -7.901 -3.808 1.448 1.00 94.62 87 ALA A N 1
ATOM 701 C CA . ALA A 1 87 ? -7.772 -3.967 -0.001 1.00 94.62 87 ALA A CA 1
ATOM 702 C C . ALA A 1 87 ? -6.401 -3.481 -0.476 1.00 94.62 87 ALA A C 1
ATOM 704 O O . ALA A 1 87 ? -5.830 -2.548 0.087 1.00 94.62 87 ALA A O 1
ATOM 705 N N . MET A 1 88 ? -5.854 -4.115 -1.512 1.00 94.31 88 MET A N 1
ATOM 706 C CA . MET A 1 88 ? -4.560 -3.744 -2.082 1.00 94.31 88 MET A CA 1
ATOM 707 C C . MET A 1 88 ? -4.682 -3.575 -3.588 1.00 94.31 88 MET A C 1
ATOM 709 O O . MET A 1 88 ? -5.269 -4.416 -4.268 1.00 94.31 88 MET A O 1
ATOM 713 N N . VAL A 1 89 ? -4.112 -2.484 -4.081 1.00 94.56 89 VAL A N 1
ATOM 714 C CA . VAL A 1 89 ? -4.132 -2.100 -5.488 1.00 94.56 89 VAL A CA 1
ATOM 715 C C . VAL A 1 89 ? -2.712 -1.778 -5.928 1.00 94.56 89 VAL A C 1
ATOM 717 O O . VAL A 1 89 ? -1.994 -1.059 -5.234 1.00 94.56 89 VAL A O 1
ATOM 720 N N . VAL A 1 90 ? -2.312 -2.304 -7.079 1.00 93.56 90 VAL A N 1
ATOM 721 C CA . VAL A 1 90 ? -1.053 -1.991 -7.753 1.00 93.56 90 VAL A CA 1
ATOM 722 C C . VAL A 1 90 ? -1.376 -1.164 -8.984 1.00 93.56 90 VAL A C 1
ATOM 724 O O . VAL A 1 90 ? -2.259 -1.519 -9.753 1.00 93.56 90 VAL A O 1
ATOM 727 N N . ILE A 1 91 ? -0.664 -0.061 -9.164 1.00 91.81 91 ILE A N 1
ATOM 728 C CA . ILE A 1 91 ? -0.791 0.828 -10.310 1.00 91.81 91 ILE A CA 1
ATOM 729 C C . ILE A 1 91 ? 0.556 0.854 -11.017 1.00 91.81 91 ILE A C 1
ATOM 731 O O . ILE A 1 91 ? 1.562 1.285 -10.440 1.00 91.81 91 ILE A O 1
ATOM 735 N N . ARG A 1 92 ? 0.586 0.404 -12.267 1.00 88.62 92 ARG A N 1
ATOM 736 C CA . ARG A 1 92 ? 1.783 0.418 -13.116 1.00 88.62 92 ARG A CA 1
ATOM 737 C C . ARG A 1 92 ? 1.482 1.132 -14.428 1.00 88.62 92 ARG A C 1
ATOM 739 O O . ARG A 1 92 ? 0.329 1.218 -14.828 1.00 88.62 92 ARG A O 1
ATOM 746 N N . LYS A 1 93 ? 2.516 1.655 -15.082 1.00 82.81 93 LYS A N 1
ATOM 747 C CA . LYS A 1 93 ? 2.365 2.200 -16.434 1.00 82.81 93 LYS A CA 1
ATOM 748 C C . LYS A 1 93 ? 2.360 1.045 -17.431 1.00 82.81 93 LYS A C 1
ATOM 750 O O . LYS A 1 93 ? 3.239 0.188 -17.347 1.00 82.81 93 LYS A O 1
ATOM 755 N N . SER A 1 94 ? 1.391 1.014 -18.342 1.00 72.88 94 SER A N 1
ATOM 756 C CA . SER A 1 94 ? 1.415 0.083 -19.473 1.00 72.88 94 SER A CA 1
ATOM 757 C C . SER A 1 94 ? 2.485 0.510 -20.481 1.00 72.88 94 SER A C 1
ATOM 759 O O . SER A 1 94 ? 2.544 1.680 -20.852 1.00 72.88 94 SER A O 1
ATOM 761 N N . GLU A 1 95 ? 3.307 -0.427 -20.952 1.00 63.69 95 GLU A N 1
ATOM 762 C CA . GLU A 1 95 ? 4.381 -0.178 -21.933 1.00 63.69 95 GLU A CA 1
ATOM 763 C C . GLU A 1 95 ? 3.881 -0.152 -23.394 1.00 63.69 95 GLU A C 1
ATOM 765 O O . GLU A 1 95 ? 4.634 -0.465 -24.309 1.00 63.69 95 GLU A O 1
ATOM 770 N N . GLN A 1 96 ? 2.614 0.195 -23.654 1.00 54.38 96 GLN A N 1
ATOM 771 C CA . GLN A 1 96 ? 2.152 0.335 -25.038 1.00 54.38 96 GLN A CA 1
ATOM 772 C C . GLN A 1 96 ? 2.738 1.615 -25.653 1.00 54.38 96 GLN A C 1
ATOM 774 O O . GLN A 1 96 ? 2.349 2.731 -25.313 1.00 54.38 96 GLN A O 1
ATOM 779 N N . GLU A 1 97 ? 3.719 1.427 -26.537 1.00 48.03 97 GLU A N 1
ATOM 780 C CA . GLU A 1 97 ? 4.351 2.464 -27.351 1.00 48.03 97 GLU A CA 1
ATOM 781 C C . GLU A 1 97 ? 3.307 3.125 -28.266 1.00 48.03 97 GLU A C 1
ATOM 783 O O . GLU A 1 97 ? 2.966 2.589 -29.317 1.00 48.03 97 GLU A O 1
ATOM 788 N N . GLY A 1 98 ? 2.787 4.294 -27.881 1.00 49.28 98 GLY A N 1
ATOM 789 C CA . GLY A 1 98 ? 2.054 5.161 -28.813 1.00 49.28 98 GLY A CA 1
ATOM 790 C C . GLY A 1 98 ? 0.856 5.922 -28.257 1.00 49.28 98 GLY A C 1
ATOM 791 O O . GLY A 1 98 ? 0.442 6.895 -28.879 1.00 49.28 98 GLY A O 1
ATOM 792 N N . GLU A 1 99 ? 0.337 5.562 -27.087 1.00 46.78 99 GLU A N 1
ATOM 793 C CA . GLU A 1 99 ? -0.753 6.299 -26.440 1.00 46.78 99 GLU A CA 1
ATOM 794 C C . GLU A 1 99 ? -0.325 6.671 -25.021 1.00 46.78 99 GLU A C 1
ATOM 796 O O . GLU A 1 99 ? 0.298 5.869 -24.326 1.00 46.78 99 GLU A O 1
ATOM 801 N N . GLU A 1 100 ? -0.575 7.919 -24.618 1.00 49.50 100 GLU A N 1
ATOM 802 C CA . GLU A 1 100 ? -0.198 8.460 -23.311 1.00 49.50 100 GLU A CA 1
ATOM 803 C C . GLU A 1 100 ? -0.505 7.447 -22.197 1.00 49.50 100 GLU A C 1
ATOM 805 O O . GLU A 1 100 ? -1.658 7.091 -21.965 1.00 49.50 100 GLU A O 1
ATOM 810 N N . GLY A 1 101 ? 0.564 6.935 -21.573 1.00 54.31 101 GLY A N 1
ATOM 811 C CA . GLY A 1 101 ? 0.548 5.709 -20.779 1.00 54.31 101 GLY A CA 1
ATOM 812 C C . GLY A 1 101 ? -0.593 5.659 -19.772 1.00 54.31 101 GLY A C 1
ATOM 813 O O . GLY A 1 101 ? -0.563 6.351 -18.752 1.00 54.31 101 GLY A O 1
ATOM 814 N N . MET A 1 102 ? -1.578 4.809 -20.054 1.00 65.56 102 MET A N 1
ATOM 815 C CA . MET A 1 102 ? -2.673 4.562 -19.134 1.00 65.56 102 MET A CA 1
ATOM 816 C C . MET A 1 102 ? -2.139 3.853 -17.886 1.00 65.56 102 MET A C 1
ATOM 818 O O . MET A 1 102 ? -1.322 2.929 -17.944 1.00 65.56 102 MET A O 1
ATOM 822 N N . ASP A 1 103 ? -2.600 4.322 -16.730 1.00 80.50 103 ASP A N 1
ATOM 823 C CA . ASP A 1 103 ? -2.333 3.678 -15.453 1.00 80.50 103 ASP A CA 1
ATOM 824 C C . ASP A 1 103 ? -3.128 2.366 -15.394 1.00 80.50 103 ASP A C 1
ATOM 826 O O . ASP A 1 103 ? -4.351 2.367 -15.251 1.00 80.50 103 ASP A O 1
ATOM 830 N N . GLU A 1 104 ? -2.433 1.233 -15.490 1.00 87.44 104 GLU A N 1
ATOM 831 C CA . GLU A 1 104 ? -3.033 -0.085 -15.311 1.00 87.44 104 GLU A CA 1
ATOM 832 C C . GLU A 1 104 ? -3.204 -0.353 -13.815 1.00 87.44 104 GLU A C 1
ATOM 834 O O . GLU A 1 104 ? -2.231 -0.396 -13.052 1.00 87.44 104 GLU A O 1
ATOM 839 N N . VAL A 1 105 ? -4.457 -0.533 -13.400 1.00 90.94 105 VAL A N 1
ATOM 840 C CA . VAL A 1 105 ? -4.846 -0.763 -12.009 1.00 90.94 105 VAL A CA 1
ATOM 841 C C . VAL A 1 105 ? -5.136 -2.248 -11.805 1.00 90.94 105 VAL A C 1
ATOM 843 O O . VAL A 1 105 ? -6.126 -2.774 -12.304 1.00 90.94 105 VAL A O 1
ATOM 846 N N . ILE A 1 106 ? -4.290 -2.923 -11.030 1.00 92.38 106 ILE A N 1
ATOM 847 C CA . ILE A 1 106 ? -4.402 -4.347 -10.705 1.00 92.38 106 ILE A CA 1
ATOM 848 C C . ILE A 1 106 ? -4.794 -4.486 -9.233 1.00 92.38 106 ILE A C 1
ATOM 850 O O . ILE A 1 106 ? -4.041 -4.100 -8.335 1.00 92.38 106 ILE A O 1
ATOM 854 N N . ARG A 1 107 ? -5.968 -5.061 -8.958 1.00 92.88 107 ARG A N 1
ATOM 855 C CA . ARG A 1 107 ? -6.430 -5.345 -7.592 1.00 92.88 107 ARG A CA 1
ATOM 856 C C . ARG A 1 107 ? -5.930 -6.715 -7.134 1.00 92.88 107 ARG A C 1
ATOM 858 O O . ARG A 1 107 ? -5.931 -7.676 -7.893 1.00 92.88 107 ARG A O 1
ATOM 865 N N . TYR A 1 108 ? -5.507 -6.811 -5.878 1.00 92.94 108 TYR A N 1
ATOM 866 C CA . TYR A 1 108 ? -5.206 -8.100 -5.262 1.00 92.94 108 TYR A CA 1
ATOM 867 C C . TYR A 1 108 ? -6.505 -8.809 -4.863 1.00 92.94 108 TYR A C 1
ATOM 869 O O . TYR A 1 108 ? -7.268 -8.291 -4.047 1.00 92.94 108 TYR A O 1
ATOM 877 N N . GLU A 1 109 ? -6.722 -10.005 -5.406 1.00 89.12 109 GLU A N 1
ATOM 878 C CA . GLU A 1 109 ? -7.924 -10.825 -5.176 1.00 89.12 109 GLU A CA 1
ATOM 879 C C . GLU A 1 109 ? -7.646 -12.084 -4.338 1.00 89.12 109 GLU A C 1
ATOM 881 O O . GLU A 1 109 ? -8.507 -12.945 -4.171 1.00 89.12 109 GLU A O 1
ATOM 886 N N . GLY A 1 110 ? -6.428 -12.235 -3.813 1.00 85.31 110 GLY A N 1
ATOM 887 C CA . GLY A 1 110 ? -6.061 -13.432 -3.068 1.00 85.31 110 GLY A CA 1
ATOM 888 C C . GLY A 1 110 ? -6.766 -13.530 -1.713 1.00 85.31 110 GLY A C 1
ATOM 889 O O . GLY A 1 110 ? -6.933 -12.542 -1.001 1.00 85.31 110 GLY A O 1
ATOM 890 N N . ASP A 1 111 ? -7.104 -14.759 -1.318 1.00 83.12 111 ASP A N 1
ATOM 891 C CA . ASP A 1 111 ? -7.676 -15.036 0.001 1.00 83.12 111 ASP A CA 1
ATOM 892 C C . ASP A 1 111 ? -6.648 -14.766 1.118 1.00 83.12 111 ASP A C 1
ATOM 894 O O . ASP A 1 111 ? -5.709 -15.537 1.356 1.00 83.12 111 ASP A O 1
ATOM 898 N N . GLY A 1 112 ? -6.786 -13.619 1.773 1.00 85.38 112 GLY A N 1
ATOM 899 C CA . GLY A 1 112 ? -5.930 -13.191 2.870 1.00 85.38 112 GLY A CA 1
ATOM 900 C C . GLY A 1 112 ? -4.553 -12.656 2.458 1.00 85.38 112 GLY A C 1
ATOM 901 O O . GLY A 1 112 ? -4.062 -12.804 1.338 1.00 85.38 112 GLY A O 1
ATOM 902 N N . TYR A 1 113 ? -3.900 -12.026 3.435 1.00 87.69 113 TYR A N 1
ATOM 903 C CA . TYR A 1 113 ? -2.621 -11.329 3.287 1.00 87.69 113 TYR A CA 1
ATOM 904 C C . TYR A 1 113 ? -1.499 -12.139 3.943 1.00 87.69 113 TYR A C 1
ATOM 906 O O . TYR A 1 113 ? -0.988 -11.773 5.001 1.00 87.69 113 TYR A O 1
ATOM 914 N N . THR A 1 114 ? -1.142 -13.280 3.350 1.00 90.75 114 THR A N 1
ATOM 915 C CA . THR A 1 114 ? -0.001 -14.089 3.811 1.00 90.75 114 THR A CA 1
ATOM 916 C C . THR A 1 114 ? 1.274 -13.710 3.063 1.00 90.75 114 THR A C 1
ATOM 918 O O . THR A 1 114 ? 1.229 -13.227 1.931 1.00 90.75 114 THR A O 1
ATOM 921 N N . LYS A 1 115 ? 2.437 -13.950 3.684 1.00 89.31 115 LYS A N 1
ATOM 922 C CA . LYS A 1 115 ? 3.744 -13.600 3.106 1.00 89.31 115 LYS A CA 1
ATOM 923 C C . LYS A 1 115 ? 3.922 -14.162 1.696 1.00 89.31 115 LYS A C 1
ATOM 925 O O . LYS A 1 115 ? 4.232 -13.405 0.786 1.00 89.31 115 LYS A O 1
ATOM 930 N N . ASN A 1 116 ? 3.702 -15.462 1.516 1.00 90.81 116 ASN A N 1
ATOM 931 C CA . ASN A 1 116 ? 3.957 -16.119 0.235 1.00 90.81 116 ASN A CA 1
ATOM 932 C C . ASN A 1 116 ? 3.025 -15.598 -0.861 1.00 90.81 116 ASN A C 1
ATOM 934 O O . ASN A 1 116 ? 3.498 -15.300 -1.949 1.00 90.81 116 ASN A O 1
ATOM 938 N N . LYS A 1 117 ? 1.734 -15.399 -0.558 1.00 90.56 117 LYS A N 1
ATOM 939 C CA . LYS A 1 117 ? 0.771 -14.875 -1.535 1.00 90.56 117 LYS A CA 1
ATOM 940 C C . LYS A 1 117 ? 1.137 -13.464 -1.994 1.00 90.56 117 LYS A C 1
ATOM 942 O O . LYS A 1 117 ? 1.146 -13.200 -3.192 1.00 90.56 117 LYS A O 1
ATOM 947 N N . LEU A 1 118 ? 1.502 -12.584 -1.056 1.00 90.44 118 LEU A N 1
ATOM 948 C CA . LEU A 1 118 ? 1.934 -11.228 -1.394 1.00 90.44 118 LEU A CA 1
ATOM 949 C C . LEU A 1 118 ? 3.239 -11.230 -2.188 1.00 90.44 118 LEU A C 1
ATOM 951 O O . LEU A 1 118 ? 3.326 -10.538 -3.193 1.00 90.44 118 LEU A O 1
ATOM 955 N N . LEU A 1 119 ? 4.234 -12.027 -1.788 1.00 90.25 119 LEU A N 1
ATOM 956 C CA . LEU A 1 119 ? 5.488 -12.138 -2.536 1.00 90.25 119 LEU A CA 1
ATOM 957 C C . LEU A 1 119 ? 5.247 -12.605 -3.974 1.00 90.25 119 LEU A C 1
ATOM 959 O O . LEU A 1 119 ? 5.736 -11.963 -4.898 1.00 90.25 119 LEU A O 1
ATOM 963 N N . THR A 1 120 ? 4.463 -13.668 -4.173 1.00 89.25 120 THR A N 1
ATOM 964 C CA . THR A 1 120 ? 4.106 -14.152 -5.513 1.00 89.25 120 THR A CA 1
ATOM 965 C C . THR A 1 120 ? 3.390 -13.071 -6.316 1.00 89.25 120 THR A C 1
ATOM 967 O O . THR A 1 120 ? 3.769 -12.810 -7.453 1.00 89.25 120 THR A O 1
ATOM 970 N N . PHE A 1 121 ? 2.416 -12.384 -5.716 1.00 90.31 121 PHE A N 1
ATOM 971 C CA . PHE A 1 121 ? 1.691 -11.304 -6.378 1.00 90.31 121 PHE A CA 1
ATOM 972 C C . PHE A 1 121 ? 2.613 -10.155 -6.809 1.00 90.31 121 PHE A C 1
ATOM 974 O O . PHE A 1 121 ? 2.569 -9.752 -7.970 1.00 90.31 121 PHE A O 1
ATOM 981 N N . PHE A 1 122 ? 3.489 -9.663 -5.927 1.00 88.56 122 PHE A N 1
ATOM 982 C CA . PHE A 1 122 ? 4.422 -8.579 -6.253 1.00 88.56 122 PHE A CA 1
ATOM 983 C C . PHE A 1 122 ? 5.469 -8.992 -7.285 1.00 88.56 122 PHE A C 1
ATOM 985 O O . PHE A 1 122 ? 5.815 -8.197 -8.154 1.00 88.56 122 P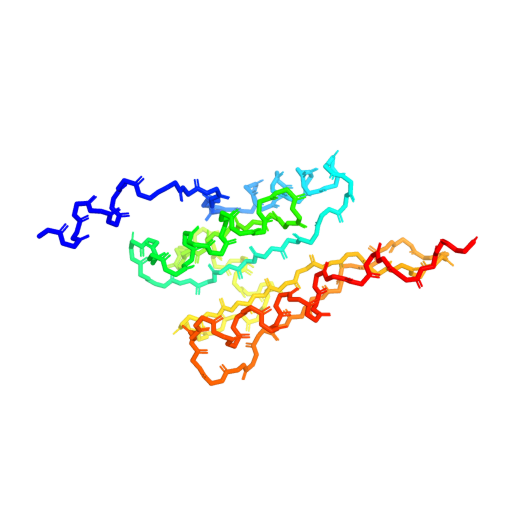HE A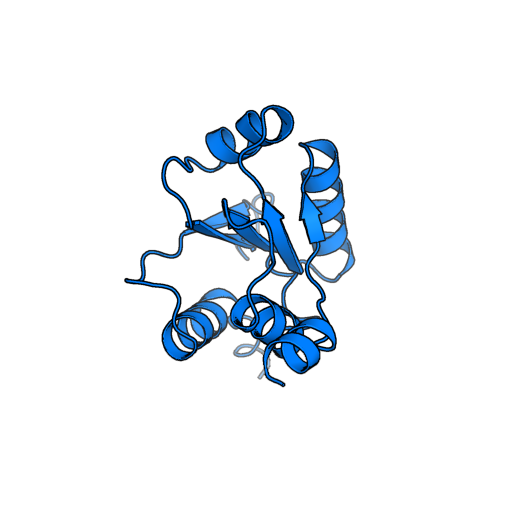 O 1
ATOM 992 N N . VAL A 1 123 ? 5.959 -10.231 -7.240 1.00 86.88 123 VAL A N 1
ATOM 993 C CA . VAL A 1 123 ? 6.884 -10.732 -8.262 1.00 86.88 123 VAL A CA 1
ATOM 994 C C . VAL A 1 123 ? 6.184 -10.800 -9.621 1.00 86.88 123 VAL A C 1
ATOM 996 O O . VAL A 1 123 ? 6.714 -10.282 -10.597 1.00 86.88 123 VAL A O 1
ATOM 999 N N . CYS A 1 124 ? 4.972 -11.347 -9.698 1.00 81.94 124 CYS A N 1
ATOM 1000 C CA . CYS A 1 124 ? 4.247 -11.453 -10.965 1.00 81.94 124 CYS A CA 1
ATOM 1001 C C . CYS A 1 124 ? 3.837 -10.089 -11.544 1.00 81.94 124 CYS A C 1
ATOM 1003 O O . CYS A 1 124 ? 3.916 -9.891 -12.753 1.00 81.94 124 CYS A O 1
ATOM 1005 N N . THR A 1 125 ? 3.414 -9.144 -10.701 1.00 81.12 125 THR A N 1
ATOM 1006 C CA . THR A 1 125 ? 2.855 -7.855 -11.155 1.00 81.12 125 THR A CA 1
ATOM 1007 C C . THR A 1 125 ? 3.896 -6.746 -11.307 1.00 81.12 125 THR A C 1
ATOM 1009 O O . THR A 1 125 ? 3.754 -5.900 -12.192 1.00 81.12 125 THR A O 1
ATOM 1012 N N . CYS A 1 126 ? 4.957 -6.742 -10.491 1.00 70.56 126 CYS A N 1
ATOM 1013 C CA . CYS A 1 126 ? 5.969 -5.679 -10.475 1.00 70.56 126 CYS A CA 1
ATOM 1014 C C . CYS A 1 126 ? 7.304 -6.058 -11.144 1.00 70.56 126 CYS A C 1
ATOM 1016 O O . CYS A 1 126 ? 8.141 -5.176 -11.321 1.00 70.56 126 CYS A O 1
ATOM 1018 N N . SER A 1 127 ? 7.536 -7.326 -11.516 1.00 62.97 127 SER A N 1
ATOM 1019 C CA . SER A 1 127 ? 8.829 -7.797 -12.057 1.00 62.97 127 SER A CA 1
ATOM 1020 C C . SER A 1 127 ? 8.890 -7.955 -13.584 1.00 62.97 127 SER A C 1
ATOM 1022 O O . SER A 1 127 ? 9.818 -8.590 -14.081 1.00 62.97 127 SER A O 1
ATOM 1024 N N . GLN A 1 128 ? 7.968 -7.382 -14.362 1.00 54.53 128 GLN A N 1
ATOM 1025 C CA . GLN A 1 128 ? 7.993 -7.527 -15.831 1.00 54.53 128 GLN A CA 1
ATOM 1026 C C . GLN A 1 128 ? 9.151 -6.789 -16.545 1.00 54.53 128 GLN A C 1
ATOM 1028 O O . GLN A 1 128 ? 9.202 -6.787 -17.766 1.00 54.53 128 GLN A O 1
ATOM 1033 N N . ARG A 1 129 ? 10.139 -6.234 -15.826 1.00 48.28 129 ARG A N 1
ATOM 1034 C CA . ARG A 1 129 ? 11.201 -5.389 -16.405 1.00 48.28 129 ARG A CA 1
ATOM 1035 C C . ARG A 1 129 ? 12.559 -6.056 -16.686 1.00 48.28 129 ARG A C 1
ATOM 1037 O O . ARG A 1 129 ? 13.552 -5.342 -16.764 1.00 48.28 129 ARG A O 1
ATOM 1044 N N . THR A 1 130 ? 12.664 -7.381 -16.820 1.00 42.97 130 THR A N 1
ATOM 1045 C CA . THR A 1 130 ? 13.980 -8.027 -17.078 1.00 42.97 130 THR A CA 1
ATOM 1046 C C . THR A 1 130 ? 13.944 -9.279 -17.958 1.00 42.97 130 THR A C 1
ATOM 1048 O O . THR A 1 130 ? 14.624 -10.252 -17.652 1.00 42.97 130 THR A O 1
ATOM 1051 N N . LEU A 1 131 ? 13.199 -9.288 -19.063 1.00 39.97 131 LEU A N 1
ATOM 1052 C CA . LEU A 1 131 ? 13.415 -10.287 -20.122 1.00 39.97 131 LEU A CA 1
ATOM 1053 C C . LEU A 1 131 ? 13.236 -9.652 -21.502 1.00 39.97 131 LEU A C 1
ATOM 1055 O O . LEU A 1 131 ? 12.321 -10.031 -22.210 1.00 39.97 131 LEU A O 1
ATOM 1059 N N . LEU A 1 132 ? 14.067 -8.664 -21.850 1.00 39.69 132 LEU A N 1
ATOM 1060 C CA . LEU A 1 132 ? 14.314 -8.203 -23.228 1.00 39.69 132 LEU A CA 1
ATOM 1061 C C . LEU A 1 132 ? 15.512 -7.236 -23.209 1.00 39.69 132 LEU A C 1
ATOM 1063 O O . LEU A 1 132 ? 15.387 -6.022 -23.308 1.00 39.69 132 LEU A O 1
ATOM 1067 N N . SER A 1 133 ? 16.698 -7.796 -23.010 1.00 40.31 133 SER A N 1
ATOM 1068 C CA . SER A 1 133 ? 17.962 -7.167 -23.401 1.00 40.31 133 SER A CA 1
ATOM 1069 C C . SER A 1 133 ? 18.950 -8.303 -23.653 1.00 40.31 133 SER A C 1
ATOM 1071 O O . SER A 1 133 ? 19.727 -8.679 -22.773 1.00 40.31 133 SER A O 1
ATOM 1073 N N . SER A 1 134 ? 18.762 -8.946 -24.809 1.00 40.25 134 SER A N 1
ATOM 1074 C CA . SER A 1 134 ? 19.753 -9.796 -25.476 1.00 40.25 134 SER A CA 1
ATOM 1075 C C . SER A 1 134 ? 20.705 -8.930 -26.286 1.00 40.25 134 SER A C 1
ATOM 1077 O O . SER A 1 134 ? 20.246 -7.866 -26.759 1.00 40.25 134 SER A O 1
#

Sequence (134 aa):
MKRFLDEQMPSFIETIRGTKDLTTFTEKAERNGALPRVLLFTSKAKTSSLTKFISTEFRRRILLAEVYPTKTNKEIMDKFGITDLPAMVVIRKSEQEGEEGMDEVIRYEGDGYTKNKLLTFFVCTCSQRTLLSS